Protein AF-R4FHA6-F1 (afdb_monomer)

Radius of gyration: 10.37 Å; Cα contacts (8 Å, |Δi|>4): 26; chains: 1; bounding box: 24×15×24 Å

Sequence (42 aa):
MGLIEGFLQRLDMMSGTGNGIGRVTVKKIREFAEKEGFIQRK

Organism: NCBI:txid1315967

Secondary structure (DSSP, 8-state):
--HHHHHHHHHHHHTTSSSS--HHHHHHHHHHHHHTTSS---

pLDDT: mean 92.72, std 8.34, range [60.47, 97.81]

Mean predicted aligned error: 3.14 Å

Nearest PDB structures (foldseek):
  2bku-assembly1_B  TM=5.144E-01  e=6.346E+00  Saccharomyces cerevisiae
  2bku-assembly2_D  TM=5.142E-01  e=7.902E+00  Saccharomyces cerevisiae
  7y38-assembly1_F  TM=5.218E-01  e=9.839E+00  Chikungunya virus strain S27-African prototype
  3ea5-assembly2_D  TM=5.159E-01  e=9.146E+00  Saccharomyces cerevisiae

Structure (mmCIF, N/CA/C/O backbone):
data_AF-R4FHA6-F1
#
_entry.id   AF-R4FHA6-F1
#
loop_
_atom_site.group_PDB
_atom_site.id
_atom_site.type_symbol
_atom_site.label_atom_id
_atom_site.label_alt_id
_atom_site.label_comp_id
_atom_site.label_asym_id
_atom_site.label_entity_id
_atom_site.label_seq_id
_ato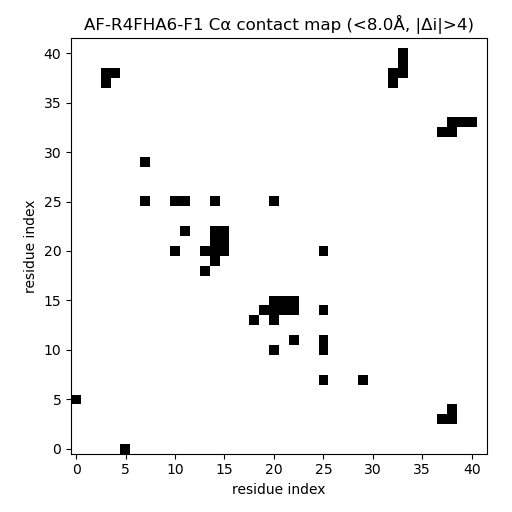m_site.pdbx_PDB_ins_code
_atom_site.Cartn_x
_atom_site.Cartn_y
_atom_site.Cartn_z
_atom_site.occupancy
_atom_site.B_iso_or_equiv
_atom_site.auth_seq_id
_atom_site.auth_comp_id
_atom_site.auth_asym_id
_atom_site.auth_atom_id
_atom_site.pdbx_PDB_model_num
ATOM 1 N N . MET A 1 1 ? -14.449 -8.384 -0.905 1.00 60.88 1 MET A N 1
ATOM 2 C CA . MET A 1 1 ? -13.213 -7.615 -0.644 1.00 60.88 1 MET A CA 1
ATOM 3 C C . MET A 1 1 ? -13.562 -6.147 -0.699 1.00 60.88 1 MET A C 1
ATOM 5 O O . MET A 1 1 ? -14.230 -5.749 -1.651 1.00 60.88 1 MET A O 1
ATOM 9 N N . GLY A 1 2 ? -13.183 -5.373 0.316 1.00 83.12 2 GLY A N 1
ATOM 10 C CA . GLY A 1 2 ? -13.396 -3.926 0.309 1.00 83.12 2 GLY A CA 1
ATOM 11 C C . GLY A 1 2 ? -12.616 -3.255 -0.827 1.00 83.12 2 GLY A C 1
ATOM 12 O O . GLY A 1 2 ? -11.579 -3.761 -1.263 1.00 83.12 2 GLY A O 1
ATOM 13 N N . LEU A 1 3 ? -13.103 -2.108 -1.308 1.00 92.44 3 LEU A N 1
ATOM 14 C CA . LEU A 1 3 ? -12.482 -1.374 -2.419 1.00 92.44 3 LEU A CA 1
ATOM 15 C C . LEU A 1 3 ? -11.015 -1.008 -2.113 1.00 92.44 3 LEU A C 1
ATOM 17 O O . LEU A 1 3 ? -10.149 -1.128 -2.980 1.00 92.44 3 LEU A O 1
ATOM 21 N N . ILE A 1 4 ? -10.728 -0.664 -0.853 1.00 93.25 4 ILE A N 1
ATOM 22 C CA . ILE A 1 4 ? -9.383 -0.336 -0.357 1.00 93.25 4 ILE A CA 1
ATOM 23 C C . ILE A 1 4 ? -8.498 -1.585 -0.253 1.00 93.25 4 ILE A C 1
ATOM 25 O O . ILE A 1 4 ? -7.356 -1.561 -0.705 1.00 93.25 4 ILE A O 1
ATOM 29 N N . GLU A 1 5 ? -9.012 -2.703 0.264 1.00 92.75 5 GLU A N 1
ATOM 30 C CA . GLU A 1 5 ? -8.251 -3.959 0.354 1.00 92.75 5 GLU A CA 1
ATOM 31 C C . G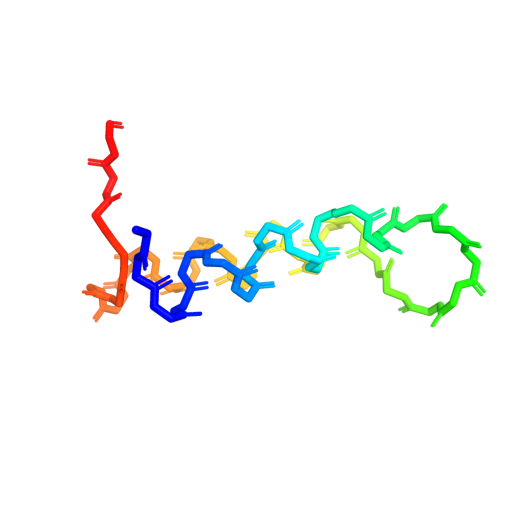LU A 1 5 ? -7.808 -4.448 -1.028 1.00 92.75 5 GLU A C 1
ATOM 33 O O . GLU A 1 5 ? -6.644 -4.801 -1.220 1.00 92.75 5 GLU A O 1
ATOM 38 N N . GLY A 1 6 ? -8.718 -4.410 -2.008 1.00 95.31 6 GLY A N 1
ATOM 39 C CA . GLY A 1 6 ? -8.412 -4.788 -3.387 1.00 95.31 6 GLY A CA 1
ATOM 40 C C . GLY A 1 6 ? -7.413 -3.835 -4.049 1.00 95.31 6 GLY A C 1
ATOM 41 O O . GLY A 1 6 ? -6.553 -4.269 -4.815 1.00 95.31 6 GLY A O 1
ATOM 42 N N . PHE A 1 7 ? -7.479 -2.539 -3.733 1.00 95.75 7 PHE A N 1
ATOM 43 C CA . PHE A 1 7 ? -6.481 -1.569 -4.182 1.00 95.75 7 PHE A CA 1
ATOM 44 C C . PHE A 1 7 ? -5.090 -1.869 -3.605 1.00 95.75 7 PHE A C 1
ATOM 46 O O . PHE A 1 7 ? -4.124 -1.962 -4.364 1.00 95.75 7 PHE A O 1
ATOM 53 N N . LEU A 1 8 ? -4.987 -2.098 -2.294 1.00 95.50 8 LEU A N 1
ATOM 54 C CA . LEU A 1 8 ? -3.720 -2.418 -1.629 1.00 95.50 8 LEU A CA 1
ATOM 55 C C . LEU A 1 8 ? -3.125 -3.741 -2.115 1.00 95.50 8 LEU A C 1
ATOM 57 O O . LEU A 1 8 ? -1.910 -3.853 -2.248 1.00 95.50 8 LEU A O 1
ATOM 61 N N . GLN A 1 9 ? -3.963 -4.734 -2.415 1.00 95.19 9 GLN A N 1
ATOM 62 C CA . GLN A 1 9 ? -3.510 -6.005 -2.975 1.00 95.19 9 GLN A CA 1
ATOM 63 C C . GLN A 1 9 ? -2.923 -5.835 -4.383 1.00 95.19 9 GLN A C 1
ATOM 65 O O . GLN A 1 9 ? -1.878 -6.409 -4.683 1.00 95.19 9 GLN A O 1
ATOM 70 N N . ARG A 1 10 ? -3.537 -5.002 -5.234 1.00 96.25 10 ARG A N 1
ATOM 71 C CA . ARG A 1 10 ? -2.972 -4.671 -6.553 1.00 96.25 10 ARG A CA 1
ATOM 72 C C . ARG A 1 10 ? -1.657 -3.904 -6.435 1.00 96.25 10 ARG A C 1
ATOM 74 O O . ARG A 1 10 ? -0.717 -4.217 -7.159 1.00 96.25 10 ARG A O 1
ATOM 81 N N . LEU A 1 11 ? -1.566 -2.947 -5.509 1.00 96.06 11 LEU A N 1
ATOM 82 C CA . LEU A 1 11 ? -0.308 -2.246 -5.231 1.00 96.06 11 LEU A CA 1
ATOM 83 C C . LEU A 1 11 ? 0.803 -3.212 -4.813 1.00 96.06 11 LEU A C 1
ATOM 85 O O . LEU A 1 11 ? 1.930 -3.084 -5.284 1.00 96.06 11 LEU A O 1
ATOM 89 N N . ASP A 1 12 ? 0.478 -4.186 -3.966 1.00 96.06 12 ASP A N 1
ATOM 90 C CA . ASP A 1 12 ? 1.422 -5.207 -3.516 1.00 96.06 12 ASP A CA 1
ATOM 91 C C . ASP A 1 12 ? 1.913 -6.076 -4.682 1.00 96.06 12 ASP A C 1
ATOM 93 O O . ASP A 1 12 ? 3.124 -6.195 -4.883 1.00 96.06 12 ASP A O 1
ATOM 97 N N . MET A 1 13 ? 0.994 -6.558 -5.532 1.00 96.38 13 MET A N 1
ATOM 98 C CA . MET A 1 13 ? 1.325 -7.312 -6.753 1.00 96.38 13 MET A CA 1
ATOM 99 C C . MET A 1 13 ? 2.223 -6.529 -7.717 1.00 96.38 13 MET A C 1
ATOM 101 O O . MET A 1 13 ? 3.075 -7.110 -8.384 1.00 96.38 13 MET A O 1
ATOM 105 N N . MET A 1 14 ? 2.032 -5.214 -7.809 1.00 96.50 14 MET A N 1
ATOM 106 C CA . MET A 1 14 ? 2.807 -4.352 -8.700 1.00 96.50 14 MET A CA 1
ATOM 107 C C . MET A 1 14 ? 4.145 -3.906 -8.098 1.00 96.50 14 MET A C 1
ATOM 109 O O . MET A 1 14 ? 4.973 -3.339 -8.817 1.00 96.50 14 MET A O 1
ATOM 113 N N . SER A 1 15 ? 4.373 -4.130 -6.805 1.00 97.25 15 SER A N 1
ATOM 114 C CA . SER A 1 15 ? 5.540 -3.606 -6.103 1.00 97.25 15 SER A CA 1
ATOM 115 C C . SER A 1 15 ? 6.838 -4.340 -6.464 1.00 97.25 15 SER A C 1
ATOM 117 O O . SER A 1 15 ? 6.908 -5.567 -6.537 1.00 97.25 15 SER A O 1
ATOM 119 N N . GLY A 1 16 ? 7.914 -3.580 -6.685 1.00 93.19 16 GLY A N 1
ATOM 120 C CA . GLY A 1 16 ? 9.228 -4.135 -7.027 1.00 93.19 16 GLY A CA 1
ATOM 121 C C . GLY A 1 16 ? 9.320 -4.747 -8.430 1.00 93.19 16 GLY A C 1
ATOM 122 O O . GLY A 1 16 ? 10.202 -5.566 -8.663 1.00 93.19 16 GLY A O 1
ATOM 123 N N . THR A 1 17 ? 8.436 -4.350 -9.348 1.00 95.38 17 THR A N 1
ATOM 124 C CA . THR A 1 17 ? 8.427 -4.800 -10.755 1.00 95.38 17 THR A CA 1
ATOM 125 C C . THR A 1 17 ? 9.195 -3.865 -11.703 1.00 95.38 17 THR A C 1
ATOM 127 O O . THR A 1 17 ? 9.187 -4.068 -12.910 1.00 95.38 17 THR A O 1
ATOM 130 N N . GLY A 1 18 ? 9.849 -2.821 -11.177 1.00 93.25 18 GLY A N 1
ATOM 131 C CA . GLY A 1 18 ? 10.548 -1.805 -11.979 1.00 93.25 18 GLY A CA 1
ATOM 132 C C . GLY A 1 18 ? 9.670 -0.634 -12.443 1.00 93.25 18 GLY A C 1
ATOM 133 O O . GLY A 1 18 ? 10.156 0.259 -13.123 1.00 93.25 18 GLY A O 1
ATOM 134 N N . ASN A 1 19 ? 8.400 -0.584 -12.027 1.00 94.75 19 ASN A N 1
ATOM 135 C CA . ASN A 1 19 ? 7.436 0.478 -12.360 1.00 94.75 19 ASN A CA 1
ATOM 136 C C . ASN A 1 19 ? 7.446 1.691 -11.399 1.00 94.75 19 ASN A C 1
ATOM 138 O O . ASN A 1 19 ? 6.510 2.487 -11.400 1.00 94.75 19 ASN A O 1
ATOM 142 N N . GLY A 1 20 ? 8.449 1.801 -10.522 1.00 95.06 20 GLY A N 1
ATOM 143 C CA . GLY A 1 20 ? 8.534 2.859 -9.507 1.00 95.06 20 GLY A CA 1
ATOM 144 C C . GLY A 1 20 ? 7.717 2.621 -8.226 1.00 95.06 20 GLY A C 1
ATOM 145 O O . GLY A 1 20 ? 7.843 3.396 -7.279 1.00 95.06 20 GLY A O 1
ATOM 146 N N . ILE A 1 21 ? 6.935 1.538 -8.126 1.00 96.31 21 ILE A N 1
ATOM 147 C CA . ILE A 1 21 ? 6.215 1.178 -6.895 1.00 96.31 21 ILE A CA 1
ATOM 148 C C . ILE A 1 21 ? 7.145 0.384 -5.970 1.00 96.31 21 ILE A C 1
ATOM 150 O O . ILE A 1 21 ? 7.451 -0.789 -6.197 1.00 96.31 21 ILE A O 1
ATOM 154 N N . GLY A 1 22 ? 7.603 1.026 -4.894 1.00 97.31 22 GLY A N 1
ATOM 155 C CA . GLY A 1 22 ? 8.480 0.410 -3.898 1.00 97.31 22 GLY A CA 1
ATOM 156 C C . GLY A 1 22 ? 7.727 -0.459 -2.885 1.00 97.31 22 GLY A C 1
ATOM 157 O O . GLY A 1 22 ? 6.755 -0.009 -2.279 1.00 97.31 22 GLY A O 1
ATOM 158 N N . ARG A 1 23 ? 8.232 -1.673 -2.617 1.00 95.88 23 ARG A N 1
ATOM 159 C CA . ARG A 1 23 ? 7.680 -2.60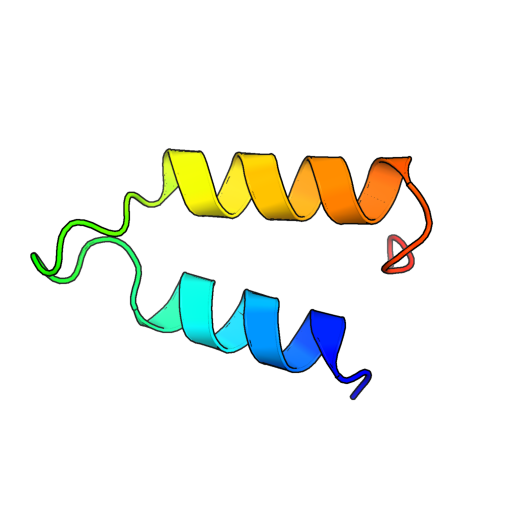6 -1.604 1.00 95.88 23 ARG A CA 1
ATOM 160 C C . ARG A 1 23 ? 7.540 -1.959 -0.220 1.00 95.88 23 ARG A C 1
ATOM 162 O O . ARG A 1 23 ? 6.525 -2.110 0.450 1.00 95.88 23 ARG A O 1
ATOM 169 N N . VAL A 1 24 ? 8.547 -1.181 0.186 1.00 96.81 24 VAL A N 1
ATOM 170 C CA . VAL A 1 24 ? 8.550 -0.459 1.471 1.00 96.81 24 VAL A CA 1
ATOM 171 C C . VAL A 1 24 ? 7.434 0.585 1.528 1.00 96.81 24 VAL A C 1
ATOM 173 O O . VAL A 1 24 ? 6.781 0.733 2.558 1.00 96.81 24 VAL A O 1
ATOM 176 N N . THR A 1 25 ? 7.189 1.294 0.427 1.00 96.88 25 THR A N 1
ATOM 177 C CA . THR A 1 25 ? 6.122 2.297 0.344 1.00 96.88 25 THR A CA 1
ATOM 178 C C . THR A 1 25 ? 4.751 1.642 0.453 1.00 96.88 25 THR A C 1
ATOM 180 O O . THR A 1 25 ? 3.933 2.095 1.247 1.00 96.88 25 THR A O 1
ATOM 183 N N . VAL A 1 26 ? 4.514 0.538 -0.263 1.00 96.88 26 VAL A N 1
ATOM 184 C CA . VAL A 1 26 ? 3.240 -0.199 -0.181 1.00 96.88 26 VAL A CA 1
ATOM 185 C C . VAL A 1 26 ? 2.974 -0.698 1.241 1.00 96.88 26 VAL A C 1
ATOM 187 O O . VAL A 1 26 ? 1.860 -0.542 1.741 1.00 96.88 26 VAL A O 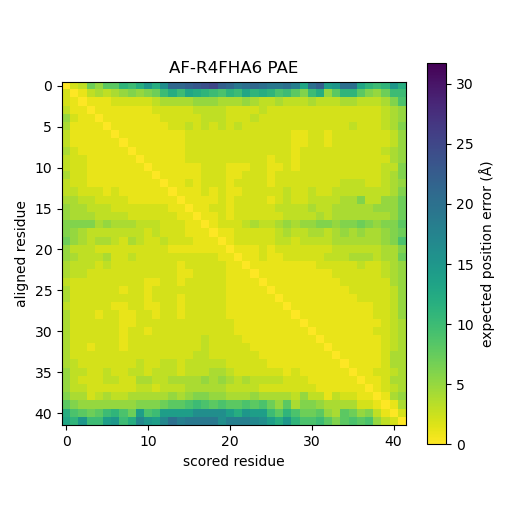1
ATOM 190 N N . LYS A 1 27 ? 4.002 -1.201 1.938 1.00 96.38 27 LYS A N 1
ATOM 191 C CA . LYS A 1 27 ? 3.894 -1.576 3.356 1.00 96.38 27 LYS A CA 1
ATOM 192 C C . LYS A 1 27 ? 3.453 -0.397 4.234 1.00 96.38 27 LYS A C 1
ATOM 194 O O . LYS A 1 27 ? 2.508 -0.540 5.002 1.00 96.38 27 LYS A O 1
ATOM 199 N N . LYS A 1 28 ? 4.079 0.776 4.083 1.00 97.81 28 LYS A N 1
ATOM 200 C CA . LYS A 1 28 ? 3.712 1.988 4.841 1.00 97.81 28 LYS A CA 1
ATOM 201 C C . LYS A 1 28 ? 2.278 2.446 4.560 1.00 97.81 28 LYS A C 1
ATOM 203 O O . LYS A 1 28 ? 1.580 2.846 5.484 1.00 97.81 28 LYS A O 1
ATOM 208 N N . ILE A 1 29 ? 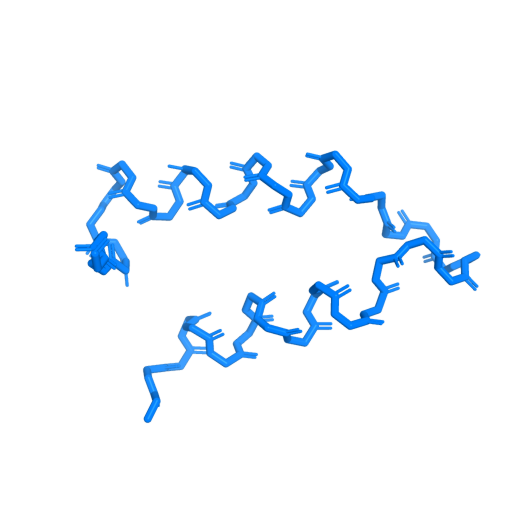1.827 2.366 3.305 1.00 97.00 29 ILE A N 1
ATOM 209 C CA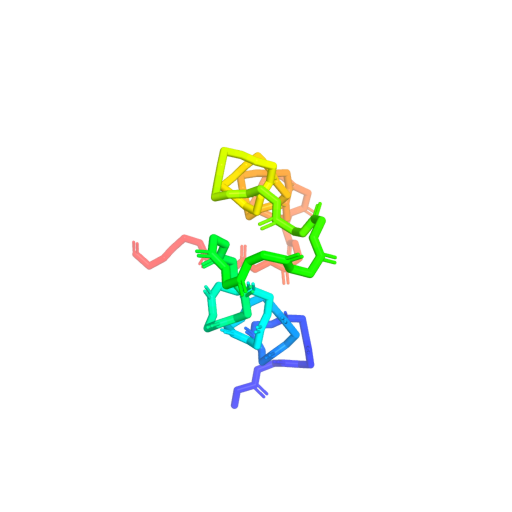 . ILE A 1 29 ? 0.445 2.709 2.932 1.00 97.00 29 ILE A CA 1
ATOM 210 C 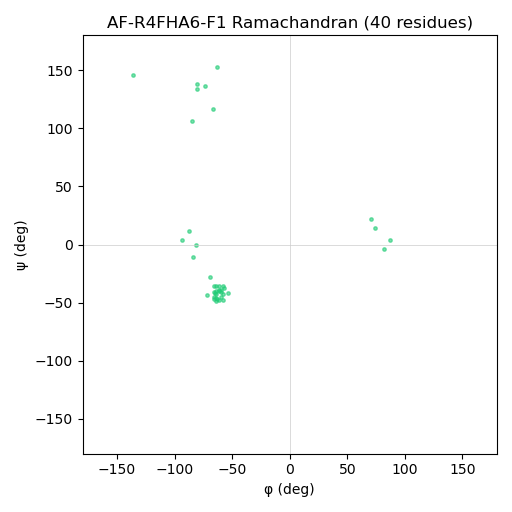C . ILE A 1 29 ? -0.542 1.747 3.602 1.00 97.00 29 ILE A C 1
ATOM 212 O O . ILE A 1 29 ? -1.562 2.190 4.122 1.00 97.00 29 ILE A O 1
ATOM 216 N N . ARG A 1 30 ? -0.238 0.444 3.633 1.00 96.06 30 ARG A N 1
ATOM 217 C CA . ARG A 1 30 ? -1.070 -0.543 4.335 1.00 96.06 30 ARG A C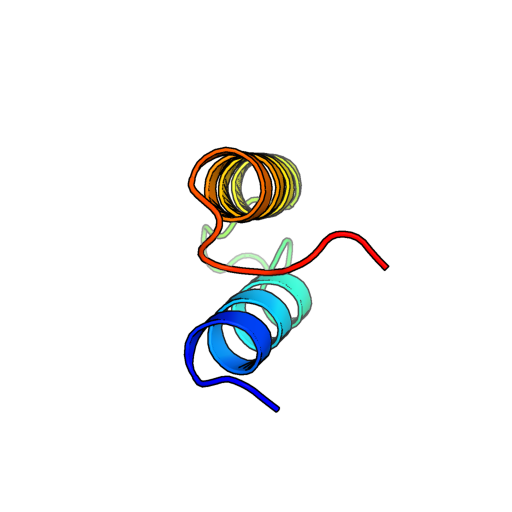A 1
ATOM 218 C C . ARG A 1 30 ? -1.154 -0.244 5.832 1.00 96.06 30 ARG A C 1
ATOM 220 O O . ARG A 1 30 ? -2.250 -0.198 6.372 1.00 96.06 30 ARG A O 1
ATOM 227 N N . GLU A 1 31 ? -0.019 0.012 6.480 1.00 95.88 31 GLU A N 1
ATOM 228 C CA . GLU A 1 31 ? 0.023 0.378 7.903 1.00 95.88 31 GLU A CA 1
ATOM 229 C C . GLU A 1 31 ? -0.772 1.658 8.194 1.00 95.88 31 GLU A C 1
ATOM 231 O O . GLU A 1 31 ? -1.450 1.749 9.215 1.00 95.88 31 GLU A O 1
ATOM 236 N N . PHE A 1 32 ? -0.708 2.645 7.299 1.00 96.69 32 PHE A N 1
ATOM 237 C CA . PHE A 1 32 ? -1.515 3.857 7.395 1.00 96.69 32 PHE A CA 1
ATOM 238 C C . PHE A 1 32 ? -3.013 3.548 7.260 1.00 96.69 32 PHE A C 1
ATOM 240 O O . PHE A 1 32 ? -3.805 3.988 8.085 1.00 96.69 32 PHE A O 1
ATOM 247 N N . ALA A 1 33 ? -3.397 2.724 6.282 1.00 95.31 33 ALA A N 1
ATOM 248 C CA . ALA A 1 33 ? -4.786 2.319 6.087 1.00 95.31 33 ALA A CA 1
ATOM 249 C C . ALA A 1 33 ? -5.362 1.550 7.292 1.00 95.31 33 ALA A C 1
ATOM 251 O O . ALA A 1 33 ? -6.531 1.727 7.625 1.00 95.31 33 ALA A O 1
ATOM 252 N N . GLU A 1 34 ? -4.550 0.729 7.964 1.00 94.88 34 GLU A N 1
ATOM 253 C CA . GLU A 1 34 ? -4.931 0.068 9.221 1.00 94.88 34 GLU A CA 1
ATOM 254 C C . GLU A 1 34 ? -5.140 1.080 10.355 1.00 94.88 34 GLU A C 1
ATOM 256 O O . GLU A 1 34 ? -6.144 1.014 11.060 1.00 94.88 34 GLU A O 1
ATOM 261 N N . LYS A 1 35 ? -4.210 2.030 10.527 1.00 96.12 35 LYS A N 1
ATOM 262 C CA . LYS A 1 35 ? -4.278 3.046 11.594 1.00 96.12 35 LYS A CA 1
ATOM 263 C C . LYS A 1 35 ? -5.506 3.943 11.485 1.00 96.12 35 LYS A C 1
ATOM 265 O O . LYS A 1 35 ? -6.124 4.242 12.499 1.00 96.12 35 LYS A O 1
ATOM 270 N N . GLU A 1 36 ? -5.864 4.333 10.269 1.00 96.25 36 GLU A N 1
ATOM 271 C CA . GLU A 1 36 ? -7.019 5.193 9.998 1.00 96.25 36 GLU A CA 1
ATOM 272 C C . GLU A 1 36 ? -8.351 4.416 9.962 1.00 96.25 36 GLU A C 1
ATOM 274 O O . GLU A 1 36 ? -9.409 4.996 9.732 1.00 96.25 36 GLU A O 1
ATOM 279 N N . GLY A 1 37 ? -8.325 3.092 10.161 1.00 93.69 37 GLY A N 1
ATOM 280 C CA . GLY A 1 37 ? -9.529 2.256 10.160 1.00 93.69 37 GLY A CA 1
ATOM 281 C C . GLY A 1 37 ? -10.130 2.004 8.773 1.00 93.69 37 GLY A C 1
ATOM 282 O O . GLY A 1 37 ? -11.255 1.517 8.673 1.00 93.69 37 GLY A O 1
ATOM 283 N N . PHE A 1 38 ? -9.391 2.288 7.694 1.00 93.31 38 PHE A N 1
ATOM 284 C CA . PHE A 1 38 ? -9.814 1.984 6.321 1.00 93.31 38 PHE A CA 1
ATOM 285 C C . PHE A 1 38 ? -9.838 0.482 6.026 1.00 93.31 38 PHE A C 1
ATOM 287 O O . PHE A 1 38 ? -10.589 0.033 5.157 1.00 93.31 38 PHE A O 1
ATOM 294 N N . ILE A 1 39 ? -9.000 -0.288 6.723 1.00 91.00 39 ILE A N 1
ATOM 295 C CA . ILE A 1 39 ? -8.989 -1.751 6.689 1.00 91.00 39 ILE A CA 1
ATOM 296 C C . ILE A 1 39 ? -8.839 -2.299 8.108 1.00 91.00 39 ILE A C 1
ATOM 298 O O . ILE A 1 39 ? -8.156 -1.709 8.943 1.00 91.00 39 ILE A O 1
ATOM 302 N N . GLN A 1 40 ? -9.473 -3.437 8.386 1.00 85.12 40 GLN A N 1
ATOM 303 C CA . GLN A 1 40 ? -9.311 -4.108 9.673 1.00 85.12 40 GLN A CA 1
ATOM 304 C C . GLN A 1 40 ? -8.016 -4.917 9.684 1.00 85.12 40 GLN A C 1
ATOM 306 O O . GLN A 1 40 ? -7.701 -5.624 8.723 1.00 85.12 40 GLN A O 1
ATOM 311 N N . ARG A 1 41 ? -7.290 -4.860 10.803 1.00 73.81 41 ARG A N 1
ATOM 312 C CA . ARG A 1 41 ? -6.257 -5.852 11.102 1.00 73.81 41 ARG A CA 1
ATOM 313 C C . ARG A 1 41 ? -6.954 -7.190 11.325 1.00 73.81 41 ARG A C 1
ATOM 315 O O . ARG A 1 41 ? -7.770 -7.297 12.237 1.00 73.81 41 ARG A O 1
ATOM 322 N N . LYS A 1 42 ? -6.672 -8.165 10.463 1.00 60.47 42 LYS A N 1
ATOM 323 C CA . LYS A 1 42 ? -6.995 -9.564 10.750 1.00 60.47 42 LYS A CA 1
ATOM 324 C C . LYS A 1 42 ? -6.048 -10.120 11.800 1.00 60.47 42 LYS A C 1
ATOM 326 O O . LYS A 1 42 ? -4.868 -9.700 11.790 1.00 60.47 42 LYS A O 1
#

Foldseek 3Di:
DDPVVVVLVVLCVCAPPPPPRHNVVSVVVVVVCCVVVVDDDD

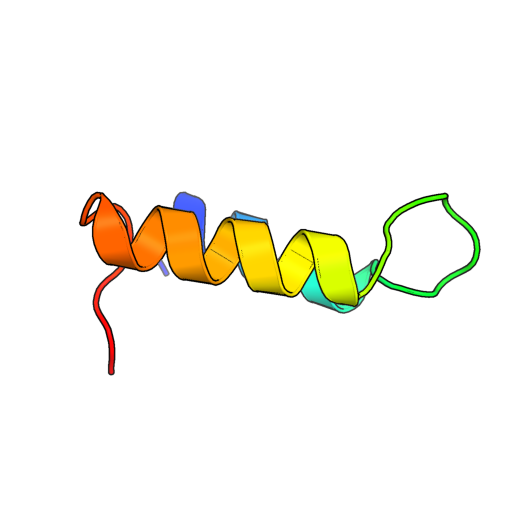Solvent-accessible surface area (backbone atoms only — not comparable to full-atom values): 2585 Å² total; per-residue (Å²): 128,54,75,60,58,54,48,54,50,51,49,53,73,48,29,70,71,82,78,81,43,47,56,70,55,49,51,53,52,50,56,48,34,40,74,74,63,73,39,82,86,127